Protein AF-A0A969C8L6-F1 (afdb_monomer_lite)

Foldseek 3Di:
DKFFCPPPPCVQVVLCVLQVPWDWDQDPVHIIIPRDDDPDDVVQVVSQVVVVVVVTPRDDDDDD

Structure (mmCIF, N/CA/C/O backbone):
data_AF-A0A969C8L6-F1
#
_entry.id   AF-A0A969C8L6-F1
#
loop_
_atom_site.group_PDB
_atom_site.id
_atom_site.type_symbol
_atom_site.label_atom_id
_atom_site.label_alt_id
_atom_site.label_comp_id
_atom_site.label_asym_id
_atom_site.label_entity_id
_atom_site.label_seq_id
_atom_site.pdbx_PDB_ins_code
_atom_site.Cartn_x
_atom_site.Cartn_y
_atom_site.Cartn_z
_atom_site.occupancy
_atom_site.B_iso_or_equiv
_atom_site.auth_seq_id
_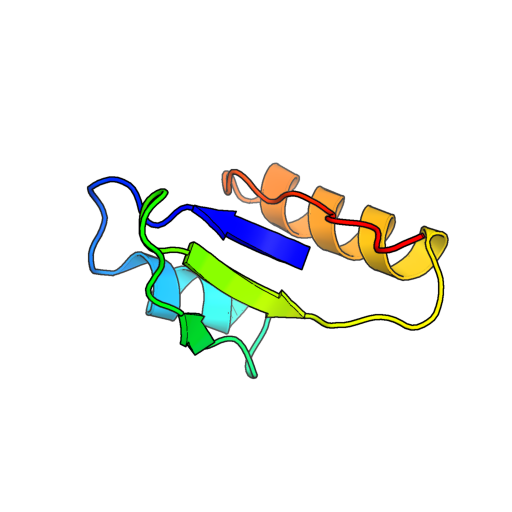atom_site.auth_comp_id
_atom_site.auth_asym_id
_atom_site.auth_atom_id
_atom_site.pdbx_PDB_model_num
ATOM 1 N N . MET A 1 1 ? 0.405 2.496 -5.995 1.00 94.94 1 MET A N 1
ATOM 2 C CA . MET A 1 1 ? -0.273 1.270 -5.535 1.00 94.94 1 MET A CA 1
ATOM 3 C C . MET A 1 1 ? -0.733 1.479 -4.106 1.00 94.94 1 MET A C 1
ATOM 5 O O . MET A 1 1 ? 0.053 1.950 -3.290 1.00 94.94 1 MET A O 1
ATOM 9 N N . ILE A 1 2 ? -1.985 1.131 -3.823 1.00 95.81 2 ILE A N 1
ATOM 10 C CA . ILE A 1 2 ? -2.619 1.288 -2.514 1.00 95.81 2 ILE A CA 1
ATOM 11 C C . ILE A 1 2 ? -3.187 -0.040 -2.009 1.00 95.81 2 ILE A C 1
ATOM 13 O O . ILE A 1 2 ? -3.509 -0.908 -2.817 1.00 95.81 2 ILE A O 1
ATOM 17 N N . VAL A 1 3 ? -3.364 -0.169 -0.695 1.00 96.25 3 VAL A N 1
ATOM 18 C CA . VAL A 1 3 ? -4.135 -1.246 -0.053 1.00 96.25 3 VAL A CA 1
ATOM 19 C C . VAL A 1 3 ? -5.132 -0.608 0.926 1.00 96.25 3 VAL A C 1
ATOM 21 O O . VAL A 1 3 ? -4.690 0.055 1.864 1.00 96.25 3 VA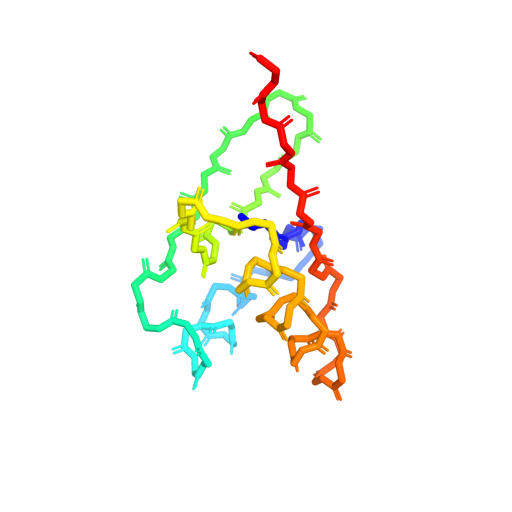L A O 1
ATOM 24 N N . PRO A 1 4 ? -6.458 -0.730 0.736 1.00 95.62 4 PRO A N 1
ATOM 25 C CA . PRO A 1 4 ? -7.441 -0.164 1.663 1.00 95.62 4 PRO A CA 1
ATOM 26 C C . PRO A 1 4 ? -7.311 -0.763 3.070 1.00 95.62 4 PRO A C 1
ATOM 28 O O . PRO A 1 4 ? -7.226 -1.980 3.208 1.00 95.62 4 PRO A O 1
ATOM 31 N N . VAL A 1 5 ? -7.336 0.073 4.116 1.00 92.19 5 VAL A N 1
ATOM 32 C CA . VAL A 1 5 ? -7.185 -0.381 5.517 1.00 92.19 5 VAL A CA 1
ATOM 33 C C . VAL A 1 5 ? -8.396 -1.186 5.992 1.00 92.19 5 VAL A C 1
ATOM 35 O O . VAL A 1 5 ? -8.262 -2.183 6.706 1.00 92.19 5 VAL A O 1
ATOM 38 N N . GLY A 1 6 ? -9.599 -0.775 5.586 1.00 86.19 6 GLY A N 1
ATOM 39 C CA . GLY A 1 6 ? -10.834 -1.403 6.047 1.00 86.19 6 GLY A CA 1
ATOM 40 C C . GLY A 1 6 ? -10.933 -1.386 7.577 1.00 86.19 6 GLY A C 1
ATOM 41 O O . GLY A 1 6 ? -10.849 -0.327 8.192 1.00 86.19 6 GLY A O 1
ATOM 42 N N . LYS A 1 7 ? -11.119 -2.563 8.188 1.00 85.12 7 LYS A N 1
ATOM 43 C CA . LYS A 1 7 ? -11.229 -2.741 9.650 1.00 85.12 7 LYS A CA 1
ATOM 44 C C . LYS A 1 7 ? -9.955 -3.295 10.309 1.00 85.12 7 LYS A C 1
ATOM 46 O O . LYS A 1 7 ? -10.001 -3.591 11.498 1.00 85.12 7 LYS A O 1
ATOM 51 N N . ASN A 1 8 ? -8.858 -3.478 9.565 1.00 86.94 8 ASN A N 1
ATOM 52 C CA . ASN A 1 8 ? -7.623 -4.058 10.101 1.00 86.94 8 ASN A CA 1
ATOM 53 C C . ASN A 1 8 ? -6.611 -2.950 10.465 1.00 86.94 8 ASN A C 1
ATOM 55 O O . ASN A 1 8 ? -5.935 -2.442 9.568 1.00 86.94 8 ASN A O 1
ATOM 59 N N . PRO A 1 9 ? -6.464 -2.575 11.751 1.00 83.38 9 PRO A N 1
ATOM 60 C CA . PRO A 1 9 ? -5.497 -1.555 12.160 1.00 83.38 9 PRO A CA 1
ATOM 61 C C . PRO A 1 9 ? -4.033 -1.990 11.955 1.00 83.38 9 PRO A C 1
ATOM 63 O O . PRO A 1 9 ? -3.170 -1.132 11.781 1.00 83.38 9 PRO A O 1
ATOM 66 N N . GLU A 1 10 ? -3.755 -3.296 11.898 1.00 93.38 10 GLU A N 1
ATOM 67 C CA . GLU A 1 10 ? -2.406 -3.859 11.742 1.00 93.38 10 GLU A CA 1
ATOM 68 C C . GLU A 1 10 ? -1.950 -3.946 10.276 1.00 93.38 10 GLU A C 1
ATOM 70 O O . GLU A 1 10 ? -0.793 -4.270 9.995 1.00 93.38 10 GLU A O 1
ATOM 75 N N . LEU A 1 11 ? -2.827 -3.607 9.320 1.00 95.31 11 LEU A N 1
ATOM 76 C CA . LEU A 1 11 ? -2.565 -3.785 7.890 1.00 95.31 11 LEU A CA 1
ATOM 77 C C . LEU A 1 11 ? -1.267 -3.105 7.434 1.00 95.31 11 LEU A C 1
ATOM 79 O O . LEU A 1 11 ? -0.543 -3.646 6.600 1.00 95.31 11 LEU A O 1
ATOM 83 N N . LEU A 1 12 ? -0.946 -1.930 7.984 1.00 96.69 12 LEU A N 1
ATOM 84 C CA . LEU A 1 12 ? 0.292 -1.227 7.652 1.00 96.69 12 LEU A CA 1
ATOM 85 C C . LEU A 1 12 ? 1.527 -2.091 7.938 1.00 96.69 12 LEU A C 1
ATOM 87 O O . LEU A 1 12 ? 2.428 -2.171 7.103 1.00 96.69 12 LEU A O 1
ATOM 91 N N . TRP A 1 13 ? 1.570 -2.746 9.098 1.00 97.25 13 TRP A N 1
ATOM 92 C CA . TRP A 1 13 ? 2.693 -3.596 9.484 1.00 97.25 13 TRP A CA 1
ATOM 93 C C . TRP A 1 13 ? 2.772 -4.847 8.622 1.00 97.25 13 TRP A C 1
ATOM 95 O O . TRP A 1 13 ? 3.860 -5.248 8.210 1.00 97.25 13 TRP A O 1
ATOM 105 N N . GLU A 1 14 ? 1.625 -5.426 8.274 1.00 96.81 14 GLU A N 1
ATOM 106 C CA . GLU A 1 14 ? 1.577 -6.584 7.391 1.00 96.81 14 GLU A CA 1
ATOM 107 C C . GLU A 1 14 ? 2.085 -6.267 5.980 1.00 96.81 14 GLU A C 1
ATOM 109 O O . GLU A 1 14 ? 2.878 -7.043 5.440 1.00 96.81 14 GLU A O 1
ATOM 114 N N . VAL A 1 15 ? 1.677 -5.126 5.415 1.00 96.88 15 VAL A N 1
ATOM 115 C CA . VAL A 1 15 ? 2.112 -4.652 4.091 1.00 96.88 15 VAL A CA 1
ATOM 116 C C . VAL A 1 15 ? 3.599 -4.297 4.098 1.00 96.88 15 VAL A C 1
ATOM 118 O O . VAL A 1 15 ? 4.307 -4.628 3.144 1.00 96.88 15 VAL A O 1
ATOM 121 N N . ARG A 1 16 ? 4.117 -3.712 5.187 1.00 97.56 16 ARG A N 1
ATOM 122 C CA . ARG A 1 16 ? 5.546 -3.373 5.336 1.00 97.56 16 ARG A CA 1
ATOM 123 C C . ARG A 1 16 ? 6.492 -4.566 5.238 1.00 97.56 16 ARG A C 1
ATOM 125 O O . ARG A 1 16 ? 7.641 -4.388 4.848 1.00 97.56 16 ARG A O 1
ATOM 132 N N . ARG A 1 17 ? 6.014 -5.787 5.500 1.00 96.38 17 ARG A N 1
ATOM 133 C CA . ARG A 1 17 ? 6.799 -7.016 5.276 1.00 96.38 17 ARG A CA 1
ATOM 134 C C . ARG A 1 17 ? 7.159 -7.242 3.802 1.00 96.38 17 ARG A C 1
ATOM 136 O O . ARG A 1 17 ? 8.084 -7.995 3.518 1.00 96.38 17 ARG A O 1
ATOM 143 N N . PHE A 1 18 ? 6.436 -6.609 2.876 1.00 95.06 18 PHE A N 1
ATOM 144 C CA . PHE A 1 18 ? 6.625 -6.743 1.426 1.00 95.06 18 PHE A CA 1
ATOM 145 C C . PHE A 1 18 ? 6.935 -5.411 0.730 1.00 95.06 18 PHE A C 1
ATOM 147 O O . PHE A 1 18 ? 7.586 -5.406 -0.312 1.00 95.06 18 PHE A O 1
ATOM 154 N N . ALA A 1 19 ? 6.490 -4.293 1.308 1.00 94.88 19 ALA A N 1
ATOM 155 C CA . ALA A 1 19 ? 6.756 -2.933 0.856 1.00 94.88 19 ALA A CA 1
ATOM 156 C C . ALA A 1 19 ? 7.245 -2.084 2.047 1.00 94.88 19 ALA A C 1
ATOM 158 O O . ALA A 1 19 ? 6.429 -1.430 2.697 1.00 94.88 19 ALA A O 1
ATOM 159 N N . PRO A 1 20 ? 8.551 -2.107 2.372 1.00 96.12 20 PRO A N 1
ATOM 160 C CA . PRO A 1 20 ? 9.085 -1.506 3.601 1.00 96.12 20 PRO A CA 1
ATOM 161 C C . PRO A 1 20 ? 8.764 -0.017 3.768 1.00 96.12 20 PRO A C 1
ATOM 163 O O . PRO A 1 20 ? 8.466 0.431 4.873 1.00 96.12 20 PRO A O 1
ATOM 166 N N . ASP A 1 21 ? 8.733 0.720 2.658 1.00 96.19 21 ASP A N 1
ATOM 167 C CA . ASP A 1 21 ? 8.458 2.161 2.635 1.00 96.19 21 ASP A CA 1
ATOM 168 C C . ASP A 1 21 ? 6.959 2.496 2.667 1.00 96.19 21 ASP A C 1
ATOM 170 O O . ASP A 1 21 ? 6.564 3.651 2.498 1.00 96.19 21 ASP A O 1
ATOM 174 N N . ALA A 1 22 ? 6.094 1.498 2.866 1.00 97.25 22 ALA A N 1
ATOM 175 C CA . ALA A 1 22 ? 4.661 1.715 2.926 1.00 97.25 22 ALA A CA 1
ATOM 176 C C . ALA A 1 22 ? 4.270 2.607 4.115 1.00 97.25 22 ALA A C 1
ATOM 178 O O . ALA A 1 22 ? 4.802 2.494 5.229 1.00 97.25 22 ALA A O 1
ATOM 179 N N . PHE A 1 23 ? 3.284 3.473 3.891 1.00 96.94 23 PHE A N 1
ATOM 180 C CA . PHE A 1 23 ? 2.748 4.373 4.910 1.00 96.94 23 PHE A CA 1
ATOM 181 C C . PHE A 1 23 ? 1.229 4.510 4.797 1.00 96.94 23 PHE A C 1
ATOM 183 O O . PHE A 1 23 ? 0.652 4.374 3.719 1.00 96.94 23 PHE A O 1
ATOM 190 N N . LYS A 1 24 ? 0.569 4.764 5.932 1.00 96.06 24 LYS A N 1
ATOM 191 C CA . LYS A 1 24 ? -0.875 5.011 5.980 1.00 96.06 24 LYS A CA 1
ATOM 192 C C . LYS A 1 24 ? -1.174 6.430 5.491 1.00 96.06 24 LYS A C 1
ATOM 194 O O . LYS A 1 24 ? -0.466 7.368 5.847 1.00 96.06 24 LYS A O 1
ATOM 199 N N . GLN A 1 25 ? -2.235 6.577 4.710 1.00 95.12 25 GLN A N 1
ATOM 200 C CA . GLN A 1 25 ? -2.771 7.851 4.263 1.00 95.12 25 GLN A CA 1
ATOM 201 C C . GLN A 1 25 ? -4.277 7.894 4.535 1.00 95.12 25 GLN A C 1
ATOM 203 O O . GLN A 1 25 ? -5.012 6.957 4.212 1.00 95.12 25 GLN A O 1
ATOM 208 N N . GLU A 1 26 ? -4.715 8.981 5.163 1.00 93.31 26 GLU A N 1
ATOM 209 C CA . GLU A 1 26 ? -6.122 9.230 5.472 1.00 93.31 26 GLU A CA 1
ATOM 210 C C . GLU A 1 26 ? -6.817 9.915 4.295 1.00 93.31 26 GLU A C 1
ATOM 212 O O . GLU A 1 26 ? -6.207 10.670 3.531 1.00 93.31 26 GLU A O 1
ATOM 217 N N . SER A 1 27 ? -8.102 9.623 4.118 1.00 89.56 27 SER A N 1
ATOM 218 C CA . SER A 1 27 ? -8.898 10.136 3.003 1.00 89.56 27 SER A CA 1
ATOM 219 C C . SER A 1 27 ? -10.378 10.155 3.355 1.00 89.56 27 SER A C 1
ATOM 221 O O . SER A 1 27 ? -10.877 9.285 4.066 1.00 89.56 27 SER A O 1
ATOM 223 N N . SER A 1 28 ? -11.123 11.093 2.764 1.00 90.88 28 SER A N 1
ATOM 224 C CA . SER A 1 28 ? -12.585 11.160 2.891 1.00 90.88 28 SER A CA 1
ATOM 225 C C . SER A 1 28 ? -13.308 9.915 2.363 1.00 90.88 28 SER A C 1
ATOM 227 O O . SER A 1 28 ? -14.470 9.695 2.690 1.00 90.88 28 SER A O 1
ATOM 229 N N . ARG A 1 29 ? -12.633 9.089 1.553 1.00 87.94 29 ARG A N 1
ATOM 230 C CA . ARG A 1 29 ? -13.161 7.827 1.003 1.00 87.94 29 ARG A CA 1
ATOM 231 C C . ARG A 1 29 ? -12.701 6.588 1.778 1.00 87.94 29 ARG A C 1
ATOM 233 O O . ARG A 1 29 ? -12.931 5.471 1.319 1.00 87.94 29 ARG A O 1
ATOM 240 N N . GLY A 1 30 ? -12.067 6.790 2.930 1.00 91.12 30 GLY A N 1
ATOM 241 C CA . GLY A 1 30 ? -11.498 5.742 3.765 1.00 91.12 30 GLY A CA 1
ATOM 242 C C . GLY A 1 30 ? -9.980 5.657 3.648 1.00 91.12 30 GLY A C 1
ATOM 243 O O . GLY A 1 30 ? -9.394 5.926 2.596 1.00 91.12 30 GLY A O 1
ATOM 244 N N . ASP A 1 31 ? -9.361 5.272 4.758 1.00 94.06 31 ASP A N 1
ATOM 245 C CA . ASP A 1 31 ? -7.915 5.173 4.886 1.00 94.06 31 ASP A CA 1
ATOM 246 C C . ASP A 1 31 ? -7.343 4.033 4.045 1.00 94.06 31 ASP A C 1
ATOM 248 O O . ASP A 1 31 ? -7.938 2.960 3.884 1.00 94.06 31 ASP A O 1
ATOM 252 N N . TYR A 1 32 ? -6.129 4.242 3.558 1.00 95.56 32 TYR A N 1
ATOM 253 C CA . TYR A 1 32 ? -5.391 3.250 2.793 1.00 95.56 32 TYR A CA 1
ATOM 254 C C . TYR A 1 32 ? -3.908 3.293 3.136 1.00 95.56 32 TYR A C 1
ATOM 256 O O . TYR A 1 32 ? -3.382 4.275 3.652 1.00 95.56 32 TYR A O 1
ATOM 264 N N . VAL A 1 33 ? -3.215 2.206 2.832 1.00 96.94 33 VAL A N 1
ATOM 265 C CA . VAL A 1 33 ? -1.760 2.133 2.848 1.00 96.94 33 VAL A CA 1
ATOM 266 C C . VAL A 1 33 ? -1.262 2.454 1.445 1.00 96.94 33 VAL A C 1
ATOM 268 O O . VAL A 1 33 ? -1.565 1.726 0.501 1.00 96.94 33 VAL A O 1
ATOM 271 N N . GLN A 1 34 ? -0.491 3.530 1.296 1.00 96.81 34 GLN A N 1
ATOM 272 C CA . GLN A 1 34 ? 0.315 3.764 0.104 1.00 96.81 34 GLN A CA 1
ATOM 273 C C . GLN A 1 34 ? 1.489 2.783 0.149 1.00 96.81 34 GLN A C 1
ATOM 275 O O . GLN A 1 34 ? 2.390 2.924 0.970 1.00 96.81 34 GLN A O 1
ATOM 280 N N . ALA A 1 35 ? 1.454 1.770 -0.717 1.00 96.69 35 ALA A N 1
ATOM 281 C CA . ALA A 1 35 ? 2.394 0.645 -0.711 1.00 96.69 35 ALA A CA 1
ATOM 282 C C . ALA A 1 35 ? 3.474 0.744 -1.806 1.00 96.69 35 ALA A C 1
ATOM 284 O O . ALA A 1 35 ? 4.326 -0.130 -1.924 1.00 96.69 35 ALA A O 1
ATOM 285 N N . GLY A 1 36 ? 3.436 1.799 -2.623 1.00 95.12 36 GLY A N 1
ATOM 286 C CA . GLY A 1 36 ? 4.476 2.103 -3.604 1.00 95.12 36 GLY A CA 1
ATOM 287 C C . GLY A 1 36 ? 4.020 3.106 -4.660 1.00 95.12 36 GLY A C 1
ATOM 288 O O . GLY A 1 36 ? 2.833 3.179 -4.990 1.00 95.12 36 GLY A O 1
ATOM 289 N N . ALA A 1 37 ? 4.964 3.865 -5.209 1.00 94.00 37 ALA A N 1
ATOM 290 C CA . ALA A 1 37 ? 4.779 4.720 -6.377 1.00 94.00 37 ALA A CA 1
ATOM 291 C C . ALA A 1 37 ? 5.796 4.299 -7.442 1.00 94.00 37 ALA A C 1
ATOM 293 O O . ALA A 1 37 ? 6.982 4.189 -7.144 1.00 94.00 37 ALA A O 1
ATOM 294 N N . TYR A 1 38 ? 5.323 4.030 -8.655 1.00 92.44 38 TYR A N 1
ATOM 295 C CA . TYR A 1 38 ? 6.133 3.483 -9.743 1.00 92.44 38 TYR A CA 1
ATOM 296 C C . TYR A 1 38 ? 5.928 4.342 -10.991 1.00 92.44 38 TYR A C 1
ATOM 298 O O . TYR A 1 38 ? 4.825 4.849 -11.202 1.00 92.44 38 TYR A O 1
ATOM 306 N N . GLY A 1 39 ? 6.992 4.535 -11.774 1.00 92.12 39 GLY A N 1
ATOM 307 C CA . GLY A 1 39 ? 6.963 5.359 -12.989 1.00 92.12 39 GLY A CA 1
ATOM 308 C C . GLY A 1 39 ? 6.363 4.644 -14.199 1.00 92.12 39 GLY A C 1
ATOM 309 O O . GLY A 1 39 ? 5.945 5.293 -15.151 1.00 92.12 39 GLY A O 1
ATOM 310 N N . ASP A 1 40 ? 6.297 3.316 -14.152 1.00 93.12 40 ASP A N 1
ATOM 311 C CA . ASP A 1 40 ? 5.767 2.473 -15.210 1.00 93.12 40 ASP A CA 1
ATOM 312 C C . ASP A 1 40 ? 4.653 1.555 -14.693 1.00 93.12 40 ASP A C 1
ATOM 314 O O . ASP A 1 40 ? 4.603 1.138 -13.529 1.00 93.12 40 ASP A O 1
ATOM 318 N N . ARG A 1 41 ? 3.728 1.252 -15.602 1.00 92.88 41 ARG A N 1
ATOM 319 C CA . ARG A 1 41 ? 2.546 0.442 -15.315 1.00 92.88 41 ARG A CA 1
ATOM 320 C C . ARG A 1 41 ? 2.894 -1.012 -15.012 1.00 92.88 41 ARG A C 1
ATOM 322 O O . ARG A 1 41 ? 2.304 -1.588 -14.104 1.00 92.88 41 ARG A O 1
ATOM 329 N N . GLU A 1 42 ? 3.845 -1.583 -15.744 1.00 95.25 42 GLU A N 1
ATOM 330 C CA . GLU A 1 42 ? 4.219 -2.994 -15.625 1.00 95.25 42 GLU A CA 1
ATOM 331 C C . GLU A 1 42 ? 4.749 -3.315 -14.222 1.00 95.25 42 GLU A C 1
ATOM 333 O O . GLU A 1 42 ? 4.267 -4.242 -13.569 1.00 95.25 42 GLU A O 1
ATOM 338 N N . THR A 1 43 ? 5.657 -2.488 -13.702 1.00 94.69 43 THR A N 1
ATOM 339 C CA . THR A 1 43 ? 6.186 -2.625 -12.343 1.00 94.69 43 THR A CA 1
ATOM 340 C C . THR A 1 43 ? 5.089 -2.442 -11.302 1.00 94.69 43 THR A C 1
ATOM 342 O O . THR A 1 43 ? 5.021 -3.212 -10.338 1.00 94.69 43 THR A O 1
ATOM 345 N N . ALA A 1 44 ? 4.206 -1.454 -11.483 1.00 95.25 44 ALA A N 1
ATOM 346 C CA . ALA A 1 44 ? 3.091 -1.235 -10.567 1.00 95.25 44 ALA A CA 1
ATOM 347 C C . ALA A 1 44 ? 2.161 -2.455 -10.493 1.00 95.25 44 ALA A C 1
ATOM 349 O O . ALA A 1 44 ? 1.781 -2.870 -9.394 1.00 95.25 44 ALA A O 1
ATOM 350 N N . ASP A 1 45 ? 1.838 -3.046 -11.643 1.00 96.00 45 ASP A N 1
ATOM 351 C CA . ASP A 1 45 ? 0.9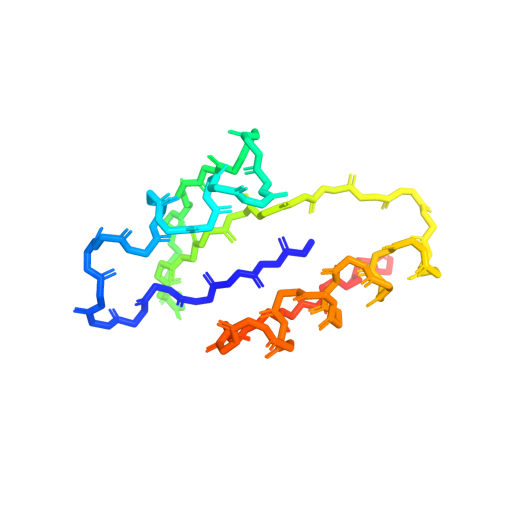62 -4.211 -11.751 1.00 96.00 45 ASP A CA 1
ATOM 352 C C . ASP A 1 45 ? 1.620 -5.468 -11.178 1.00 96.00 45 ASP A C 1
ATOM 354 O O . ASP A 1 45 ? 0.997 -6.179 -10.386 1.00 96.00 45 ASP A O 1
ATOM 358 N N . ALA A 1 46 ? 2.897 -5.711 -11.482 1.00 96.75 46 ALA A N 1
ATOM 359 C CA . ALA A 1 46 ? 3.645 -6.838 -10.932 1.00 96.75 46 ALA A CA 1
ATOM 360 C C . ALA A 1 46 ? 3.710 -6.788 -9.394 1.00 96.75 46 ALA A C 1
ATOM 362 O O . ALA A 1 46 ? 3.483 -7.793 -8.717 1.00 96.75 46 ALA A O 1
ATOM 363 N N . ARG A 1 47 ? 3.963 -5.604 -8.819 1.00 96.56 47 ARG A N 1
ATOM 364 C CA . ARG A 1 47 ? 3.999 -5.409 -7.359 1.00 96.56 47 ARG A CA 1
ATOM 365 C C . ARG A 1 47 ? 2.619 -5.546 -6.722 1.00 96.56 47 ARG A C 1
ATOM 367 O O . ARG A 1 47 ? 2.510 -6.134 -5.646 1.00 96.56 47 ARG A O 1
ATOM 374 N N . ALA A 1 48 ? 1.570 -5.066 -7.389 1.00 96.88 48 ALA A N 1
ATOM 375 C CA . ALA A 1 48 ? 0.199 -5.249 -6.924 1.00 96.88 48 ALA A CA 1
ATOM 376 C C . ALA A 1 48 ? -0.211 -6.719 -6.927 1.00 96.88 48 ALA A C 1
ATOM 378 O O . ALA A 1 48 ? -0.801 -7.179 -5.954 1.00 96.88 48 ALA A O 1
ATOM 379 N N . ASN A 1 49 ? 0.142 -7.466 -7.971 1.00 97.69 49 ASN A N 1
ATOM 380 C CA . ASN A 1 49 ? -0.151 -8.893 -8.050 1.00 97.69 49 ASN A CA 1
ATOM 381 C C . ASN A 1 49 ? 0.583 -9.679 -6.961 1.00 97.69 49 ASN A C 1
ATOM 383 O O . ASN A 1 49 ? -0.052 -10.477 -6.282 1.00 97.69 49 ASN A O 1
ATOM 387 N N . LEU A 1 50 ? 1.850 -9.357 -6.676 1.00 96.25 50 LEU A N 1
ATOM 388 C CA . LEU A 1 50 ? 2.565 -9.965 -5.551 1.00 96.25 50 LEU A CA 1
ATOM 389 C C . LEU A 1 50 ? 1.830 -9.771 -4.214 1.00 96.25 50 LEU A C 1
ATOM 391 O O . LEU A 1 50 ? 1.755 -10.702 -3.419 1.00 96.25 50 LEU A O 1
ATOM 395 N N . LEU A 1 51 ? 1.297 -8.577 -3.936 1.00 96.44 51 LEU A N 1
ATOM 396 C CA . LEU A 1 51 ? 0.536 -8.338 -2.705 1.00 96.44 51 LEU A CA 1
ATOM 397 C C . LEU A 1 51 ? -0.820 -9.061 -2.712 1.00 96.44 51 LEU A C 1
ATOM 399 O O . LEU A 1 51 ? -1.223 -9.600 -1.681 1.00 96.44 51 LEU A O 1
ATOM 403 N N . LYS A 1 52 ? -1.497 -9.136 -3.861 1.00 97.62 52 LYS A N 1
ATOM 404 C CA . LYS A 1 52 ? -2.735 -9.920 -4.009 1.00 97.62 52 LYS A CA 1
ATOM 405 C C . LYS A 1 52 ? -2.509 -11.403 -3.744 1.00 97.62 52 LYS A C 1
ATOM 407 O O . LYS A 1 52 ? -3.283 -12.000 -3.004 1.00 97.62 52 LYS A O 1
ATOM 412 N N . ASP A 1 53 ? -1.409 -11.965 -4.239 1.00 97.69 53 ASP A N 1
ATOM 413 C CA . ASP A 1 53 ? -1.018 -13.3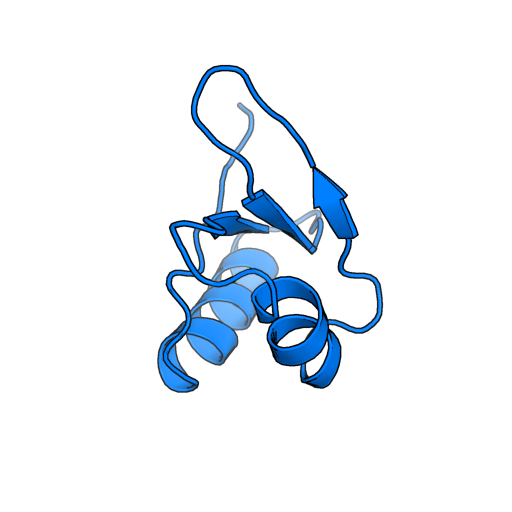59 -3.989 1.00 97.69 53 ASP A CA 1
ATOM 414 C C . ASP A 1 53 ? -0.737 -13.631 -2.500 1.00 97.69 53 ASP A C 1
ATOM 416 O O . ASP A 1 53 ? -0.748 -14.776 -2.050 1.00 97.69 53 ASP A O 1
ATOM 420 N N . ARG A 1 54 ? -0.498 -12.578 -1.707 1.00 95.50 54 ARG A N 1
ATOM 421 C CA . ARG A 1 54 ? -0.356 -12.635 -0.243 1.00 95.50 54 ARG A CA 1
ATOM 422 C C . ARG A 1 54 ? -1.642 -12.300 0.512 1.00 95.50 54 ARG A C 1
ATOM 424 O O . ARG A 1 54 ? -1.607 -12.208 1.734 1.00 95.50 54 ARG A O 1
ATOM 431 N N . GLY A 1 55 ? -2.761 -12.157 -0.195 1.00 95.50 55 GLY A N 1
ATOM 432 C CA . GLY A 1 55 ? -4.087 -11.940 0.380 1.00 95.50 55 GLY A CA 1
ATOM 433 C C . GLY A 1 55 ? -4.466 -10.476 0.603 1.00 95.50 55 GLY A C 1
ATOM 434 O O . GLY A 1 55 ? -5.503 -10.213 1.209 1.00 95.50 55 GLY A O 1
ATOM 435 N N . PHE A 1 56 ? -3.670 -9.514 0.127 1.00 96.62 56 PHE A N 1
ATOM 436 C CA . PHE A 1 56 ? -4.004 -8.095 0.248 1.00 96.62 56 PHE A CA 1
ATOM 437 C C . PHE A 1 56 ? -4.876 -7.613 -0.915 1.00 96.62 56 PHE A C 1
ATOM 439 O O . PHE A 1 56 ? -4.647 -7.960 -2.072 1.00 96.62 56 PHE A O 1
ATOM 446 N N . ASP A 1 57 ? -5.812 -6.705 -0.638 1.00 96.00 57 ASP A N 1
ATOM 447 C CA . ASP A 1 57 ? -6.585 -5.992 -1.665 1.00 96.00 57 ASP A CA 1
ATOM 448 C C . ASP A 1 57 ? -5.757 -4.842 -2.273 1.00 96.00 57 ASP A C 1
ATOM 450 O O . ASP A 1 57 ? -6.055 -3.657 -2.110 1.00 96.00 57 ASP A O 1
ATOM 454 N N . ALA A 1 58 ? -4.639 -5.189 -2.915 1.00 96.69 58 ALA A N 1
ATOM 455 C CA . ALA A 1 58 ? -3.757 -4.214 -3.540 1.00 96.69 58 ALA A CA 1
ATOM 456 C C . ALA A 1 58 ? -4.331 -3.713 -4.869 1.00 96.69 58 ALA A C 1
ATOM 458 O O . ALA A 1 58 ? -4.753 -4.486 -5.731 1.00 96.69 58 ALA A O 1
ATOM 459 N N . ARG A 1 59 ? -4.305 -2.396 -5.067 1.00 95.44 59 ARG A N 1
ATOM 460 C CA . ARG A 1 59 ? -4.864 -1.725 -6.244 1.00 95.44 59 ARG A CA 1
ATOM 461 C C . ARG A 1 59 ? -3.854 -0.746 -6.822 1.00 95.44 59 ARG A C 1
ATOM 463 O O . ARG A 1 59 ? -3.201 0.006 -6.092 1.00 95.44 59 ARG A O 1
ATOM 470 N N . VAL A 1 60 ? -3.728 -0.728 -8.144 1.00 95.06 60 VAL A N 1
ATOM 471 C CA . VAL A 1 60 ? -2.971 0.315 -8.839 1.00 95.06 60 VAL A CA 1
ATOM 472 C C . VAL A 1 60 ? -3.925 1.459 -9.151 1.00 95.06 60 VAL A C 1
ATOM 474 O O . VAL A 1 60 ? -5.017 1.245 -9.667 1.0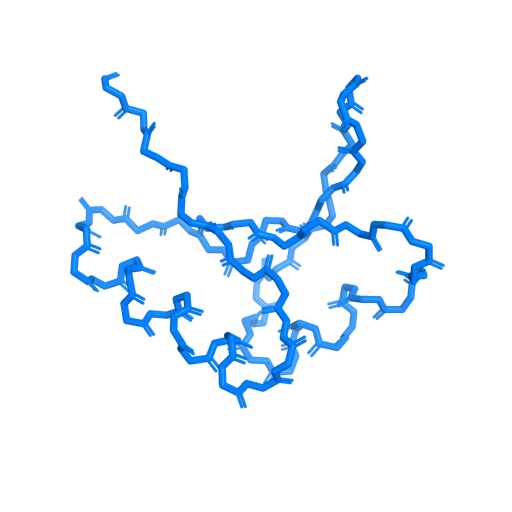0 95.06 60 VAL A O 1
ATOM 477 N N . PHE A 1 61 ? -3.522 2.670 -8.783 1.00 88.94 61 PHE A N 1
ATOM 478 C CA . PHE A 1 61 ? -4.205 3.892 -9.174 1.00 88.94 61 PHE A CA 1
ATOM 479 C C . PHE A 1 61 ? -3.297 4.601 -10.169 1.00 88.94 61 PHE A C 1
ATOM 481 O O . PHE A 1 61 ? -2.170 4.956 -9.812 1.00 88.94 61 PHE A O 1
ATOM 488 N N . TYR A 1 62 ? -3.770 4.759 -11.399 1.00 82.69 62 TYR A N 1
ATOM 489 C CA . TYR A 1 62 ? -3.088 5.553 -12.412 1.00 82.69 62 TYR A CA 1
ATOM 490 C C . TYR A 1 62 ? -3.633 6.975 -12.333 1.00 82.69 62 TYR A C 1
ATOM 492 O O . TYR A 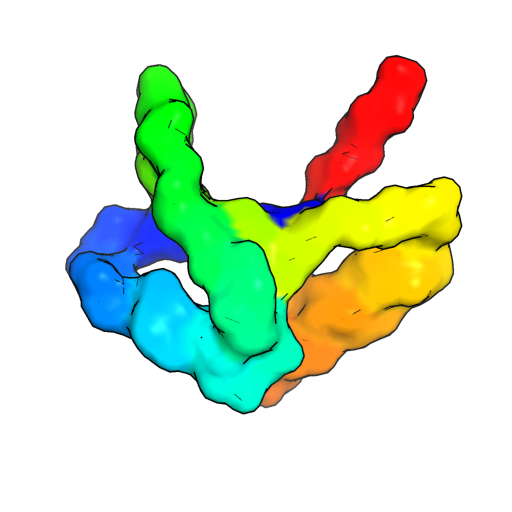1 62 ? -4.834 7.175 -12.155 1.00 82.69 62 TYR A O 1
ATOM 500 N N . ARG A 1 63 ? -2.738 7.955 -12.396 1.00 70.19 63 ARG A N 1
ATOM 501 C CA . ARG A 1 63 ? -3.116 9.341 -12.658 1.00 70.19 63 ARG A CA 1
ATOM 502 C C . ARG A 1 63 ? -2.841 9.579 -14.137 1.00 70.19 63 ARG A C 1
ATOM 504 O O . ARG A 1 63 ? -1.711 9.337 -14.557 1.00 70.19 63 ARG A O 1
ATOM 511 N N . ASP A 1 64 ? -3.880 9.952 -14.874 1.00 60.34 64 ASP A N 1
ATOM 512 C CA . ASP A 1 64 ? -3.781 10.490 -16.234 1.00 60.34 64 ASP A CA 1
ATOM 513 C C . ASP A 1 64 ? -3.111 11.874 -16.241 1.00 60.34 64 ASP A C 1
ATOM 515 O O . ASP A 1 64 ? -3.213 12.591 -15.211 1.00 60.34 64 ASP A O 1
#

Secondary structure (DSSP, 8-state):
-EEE-TT-TTHHHHHHTT-TT-EEE--TT--EEE----SSHHHHHHHHHHHHHTT---B-----

Sequence (64 aa):
MIVPVGKNPELLWEVRRFAPDAFKQESSRGDYVQAGAYGDRETADARANLLKDRGFDARVFYRD

Radius of gyration: 10.99 Å; chains: 1; bounding box: 22×24×28 Å

pLDDT: mean 93.39, std 6.19, range [60.34, 97.69]